Protein AF-A0A8J7L169-F1 (afdb_monomer)

Structure (mmCIF, N/CA/C/O backbone):
data_AF-A0A8J7L169-F1
#
_entry.id   AF-A0A8J7L169-F1
#
loop_
_atom_site.group_PDB
_atom_site.id
_atom_site.type_symbol
_atom_site.label_atom_id
_atom_site.label_alt_id
_atom_site.label_comp_id
_atom_site.label_asym_id
_atom_site.label_entity_id
_atom_site.label_seq_id
_atom_site.pdbx_PDB_ins_code
_atom_site.Cartn_x
_atom_site.Cartn_y
_atom_site.Cartn_z
_atom_site.occupancy
_atom_site.B_iso_or_equiv
_atom_site.auth_seq_id
_atom_site.auth_comp_id
_atom_site.auth_asym_id
_atom_site.auth_atom_id
_atom_site.pdbx_PDB_model_num
ATOM 1 N N . MET A 1 1 ? 17.117 12.540 -12.220 1.00 53.12 1 MET A N 1
ATOM 2 C CA . MET A 1 1 ? 15.688 12.275 -12.472 1.00 53.12 1 MET A CA 1
ATOM 3 C C . MET A 1 1 ? 15.545 10.770 -12.530 1.00 53.12 1 MET A C 1
ATOM 5 O O . MET A 1 1 ? 16.239 10.163 -13.338 1.00 53.12 1 MET A O 1
ATOM 9 N N . LEU A 1 2 ? 14.802 10.165 -11.604 1.00 63.06 2 LEU A N 1
ATOM 10 C CA . LEU A 1 2 ? 14.608 8.716 -11.618 1.00 63.06 2 LEU A CA 1
ATOM 11 C C . LEU A 1 2 ? 13.587 8.368 -12.709 1.00 63.06 2 LEU A C 1
ATOM 13 O O . LEU A 1 2 ? 12.707 9.175 -13.001 1.00 63.06 2 LEU A O 1
ATOM 17 N N . ALA A 1 3 ? 13.667 7.168 -13.293 1.00 67.69 3 ALA A N 1
ATOM 18 C CA . ALA A 1 3 ? 12.691 6.707 -14.291 1.00 67.69 3 ALA A CA 1
ATOM 19 C C . ALA A 1 3 ? 11.236 6.788 -13.777 1.00 67.69 3 ALA A C 1
ATOM 21 O O . ALA A 1 3 ? 10.311 7.008 -14.558 1.00 67.69 3 ALA A O 1
ATOM 22 N N . VAL A 1 4 ? 11.060 6.687 -12.454 1.00 80.56 4 VAL A N 1
ATOM 23 C CA . VAL A 1 4 ? 9.784 6.773 -11.726 1.00 80.56 4 VAL A CA 1
ATOM 24 C C . VAL A 1 4 ? 9.223 8.187 -11.555 1.00 80.56 4 VAL A C 1
ATOM 26 O O . VAL A 1 4 ? 8.096 8.337 -11.094 1.00 80.56 4 VAL A O 1
ATOM 29 N N . ASP A 1 5 ? 9.983 9.229 -11.898 1.00 85.12 5 ASP A N 1
ATOM 30 C CA . ASP A 1 5 ? 9.512 10.620 -11.835 1.00 85.12 5 ASP A CA 1
ATOM 31 C C . ASP A 1 5 ? 8.805 11.058 -13.130 1.00 85.12 5 ASP A C 1
ATOM 33 O O . ASP A 1 5 ? 8.282 12.169 -13.201 1.00 85.12 5 ASP A O 1
ATOM 37 N N . GLY A 1 6 ? 8.805 10.197 -14.154 1.00 89.88 6 GLY A N 1
ATOM 38 C CA . GLY A 1 6 ? 8.157 10.422 -15.444 1.00 89.88 6 GLY A CA 1
ATOM 39 C C . GLY A 1 6 ? 6.894 9.581 -15.638 1.00 89.88 6 GLY A C 1
ATOM 40 O O . GLY A 1 6 ? 6.153 9.292 -14.700 1.00 89.88 6 GLY A O 1
ATOM 41 N N . GLU A 1 7 ? 6.665 9.163 -16.882 1.00 94.12 7 GLU A N 1
ATOM 42 C CA . GLU A 1 7 ? 5.450 8.455 -17.302 1.00 94.12 7 GLU A CA 1
ATOM 43 C C . GLU A 1 7 ? 5.186 7.169 -16.504 1.00 94.12 7 GLU A C 1
ATOM 45 O O . GLU A 1 7 ? 4.046 6.915 -16.116 1.00 94.12 7 GLU A O 1
ATOM 50 N N . SER A 1 8 ? 6.231 6.396 -16.186 1.00 93.69 8 SER A N 1
ATOM 51 C CA . SER A 1 8 ? 6.092 5.173 -15.383 1.00 93.69 8 SER A CA 1
ATOM 52 C C . SER A 1 8 ? 5.460 5.456 -14.010 1.00 93.69 8 SER A C 1
ATOM 54 O O . SER A 1 8 ? 4.540 4.753 -13.593 1.00 93.69 8 SER A O 1
ATOM 56 N N . GLY A 1 9 ? 5.863 6.547 -13.348 1.00 94.81 9 GLY A N 1
AT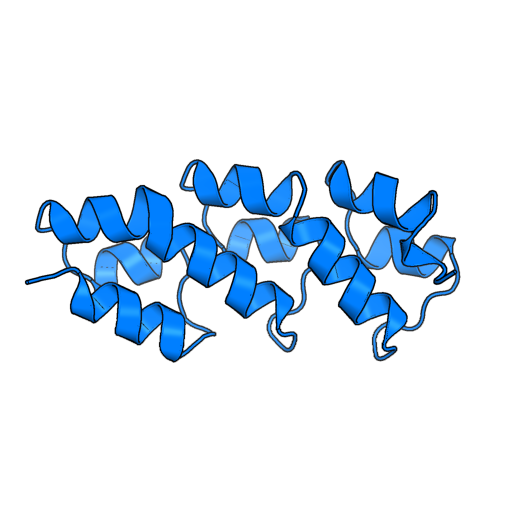OM 57 C CA . GLY A 1 9 ? 5.280 6.996 -12.085 1.00 94.81 9 GLY A CA 1
ATOM 58 C C . GLY A 1 9 ? 3.829 7.443 -12.231 1.00 94.81 9 GLY A C 1
ATOM 59 O O . GLY A 1 9 ? 2.987 7.080 -11.413 1.00 94.81 9 GLY A O 1
ATOM 60 N N . SER A 1 10 ? 3.509 8.197 -13.287 1.00 95.81 10 SER A N 1
ATOM 61 C CA . SER A 1 10 ? 2.132 8.635 -13.555 1.00 95.81 10 SER A CA 1
ATOM 62 C C . SER A 1 10 ? 1.181 7.459 -13.783 1.00 95.81 10 SER A C 1
ATOM 64 O O . SER A 1 10 ? 0.063 7.478 -13.269 1.00 95.81 10 SER A O 1
ATOM 66 N N . ARG A 1 11 ? 1.626 6.425 -14.505 1.00 97.69 11 ARG A N 1
ATOM 67 C CA . ARG A 1 11 ? 0.823 5.230 -14.803 1.00 97.69 11 ARG A CA 1
ATOM 68 C C . ARG A 1 11 ? 0.473 4.440 -13.549 1.00 97.69 11 ARG A C 1
ATOM 70 O O . ARG A 1 11 ? -0.696 4.128 -13.330 1.00 97.69 11 ARG A O 1
ATOM 77 N N . VAL A 1 12 ? 1.449 4.187 -12.678 1.00 97.12 12 VAL A N 1
ATOM 78 C CA . VAL A 1 12 ? 1.168 3.474 -11.423 1.00 97.12 12 VAL A CA 1
ATOM 79 C C . VAL A 1 12 ? 0.378 4.324 -10.426 1.00 97.12 12 VAL A C 1
ATOM 81 O O . VAL A 1 12 ? -0.486 3.803 -9.727 1.00 97.12 12 VAL A O 1
ATOM 84 N N . CYS A 1 13 ? 0.576 5.649 -10.408 1.00 96.56 13 CYS A N 1
ATOM 85 C CA . CYS A 1 13 ? -0.281 6.553 -9.634 1.00 96.56 13 CYS A CA 1
ATOM 86 C C . CYS A 1 13 ? -1.749 6.480 -10.088 1.00 96.56 13 CYS A C 1
ATOM 88 O O . CYS A 1 13 ? -2.650 6.551 -9.253 1.00 96.56 13 CYS A O 1
ATOM 90 N N . ALA A 1 14 ? -1.993 6.315 -11.392 1.00 97.12 14 ALA A N 1
ATOM 91 C CA . ALA A 1 14 ? -3.330 6.137 -11.958 1.00 97.12 14 ALA A CA 1
ATOM 92 C C . ALA A 1 14 ? -3.926 4.737 -11.702 1.00 97.12 14 ALA A C 1
ATOM 94 O O . ALA A 1 14 ? -5.078 4.489 -12.055 1.00 97.12 14 ALA A O 1
ATOM 95 N N . GLY A 1 15 ? -3.171 3.840 -11.060 1.00 96.25 15 GLY A N 1
ATOM 96 C CA . GLY A 1 15 ? -3.632 2.523 -10.635 1.00 96.25 15 GLY A CA 1
ATOM 97 C C . GLY A 1 15 ? -3.228 1.366 -11.540 1.00 96.25 15 GLY A C 1
ATOM 98 O O . GLY A 1 15 ? -3.802 0.284 -11.431 1.00 96.25 15 GLY A O 1
ATOM 99 N N . GLU A 1 16 ? -2.273 1.570 -12.446 1.00 97.75 16 GLU A N 1
ATOM 100 C CA . GLU A 1 16 ? -1.692 0.456 -13.186 1.00 97.75 16 GLU A CA 1
ATOM 101 C C . GLU A 1 16 ? -0.761 -0.383 -12.295 1.00 97.75 16 GLU A C 1
ATOM 103 O O . GLU A 1 16 ? -0.054 0.139 -11.433 1.00 97.75 16 GLU A O 1
ATOM 108 N N . CYS A 1 17 ? -0.742 -1.699 -12.519 1.00 97.56 17 CYS A N 1
ATOM 109 C CA . CYS A 1 17 ? 0.079 -2.631 -11.752 1.00 97.56 17 CYS A CA 1
ATOM 110 C C . CYS A 1 17 ? 1.582 -2.328 -11.894 1.00 97.56 17 CYS A C 1
ATOM 112 O O . CYS A 1 17 ? 2.108 -2.266 -13.009 1.00 97.56 17 CYS A O 1
ATOM 114 N N . CYS A 1 18 ? 2.291 -2.229 -10.760 1.00 96.31 18 CYS A N 1
ATOM 115 C CA . CYS A 1 18 ? 3.727 -1.937 -10.708 1.00 96.31 18 CYS A CA 1
ATOM 116 C C . CYS A 1 18 ? 4.551 -2.883 -11.575 1.00 96.31 18 CYS A C 1
ATOM 118 O O . CYS A 1 18 ? 5.450 -2.429 -12.272 1.00 96.31 18 CYS A O 1
ATOM 120 N N . TYR A 1 19 ? 4.262 -4.187 -11.534 1.00 96.88 19 TYR A N 1
ATOM 121 C CA . TYR A 1 19 ? 5.016 -5.185 -12.296 1.00 96.88 19 TYR A CA 1
ATOM 122 C C . TYR A 1 19 ? 4.851 -5.004 -13.806 1.00 96.88 19 TYR A C 1
ATOM 124 O O . TYR A 1 19 ? 5.824 -5.136 -14.538 1.00 96.88 19 TYR A O 1
ATOM 132 N N . VAL A 1 20 ? 3.644 -4.649 -14.260 1.00 97.44 20 VAL A N 1
ATOM 133 C CA . VAL A 1 20 ? 3.372 -4.385 -15.682 1.00 97.44 20 VAL A CA 1
ATOM 134 C C . VAL A 1 20 ? 4.129 -3.146 -16.142 1.00 97.44 20 VAL A C 1
ATOM 136 O O . VAL A 1 20 ? 4.810 -3.179 -17.162 1.00 97.44 20 VAL A O 1
ATOM 139 N N . VAL A 1 21 ? 4.060 -2.060 -15.370 1.00 96.81 21 VAL A N 1
ATOM 140 C CA . VAL A 1 21 ? 4.809 -0.843 -15.695 1.00 96.81 21 VAL A CA 1
ATOM 141 C C . VAL A 1 21 ? 6.315 -1.107 -15.646 1.00 96.81 21 VAL A C 1
ATOM 143 O O . VAL A 1 21 ? 7.036 -0.700 -16.548 1.00 96.81 21 VAL A O 1
ATOM 146 N N . ALA A 1 22 ? 6.811 -1.820 -14.641 1.00 95.94 22 ALA A N 1
ATOM 147 C CA . ALA A 1 22 ? 8.228 -2.129 -14.529 1.00 95.94 22 ALA A CA 1
ATOM 148 C C . ALA A 1 22 ? 8.750 -2.923 -15.734 1.00 95.94 22 ALA A C 1
ATOM 150 O O . ALA A 1 22 ? 9.785 -2.556 -16.279 1.00 95.94 22 ALA A O 1
ATOM 151 N N . ASP A 1 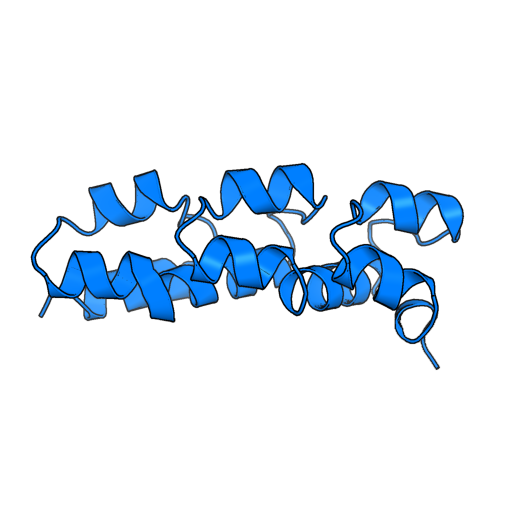23 ? 8.003 -3.925 -16.202 1.00 97.00 23 ASP A N 1
ATOM 152 C CA . ASP A 1 23 ? 8.344 -4.702 -17.398 1.00 97.00 23 ASP A CA 1
ATOM 153 C C . ASP A 1 23 ? 8.431 -3.815 -18.654 1.00 97.00 23 ASP A C 1
ATOM 155 O O . ASP A 1 23 ? 9.439 -3.822 -19.358 1.00 97.00 23 ASP A O 1
ATOM 159 N N . ILE A 1 24 ? 7.433 -2.947 -18.872 1.00 96.75 24 ILE A N 1
ATOM 160 C CA . ILE A 1 24 ? 7.387 -2.029 -20.026 1.00 96.75 24 ILE A CA 1
ATOM 161 C C . ILE A 1 24 ? 8.600 -1.090 -20.069 1.00 96.75 24 ILE A C 1
ATOM 163 O O . ILE A 1 24 ? 9.121 -0.801 -21.147 1.00 96.75 24 ILE A O 1
ATOM 167 N N . TYR A 1 25 ? 9.039 -0.589 -18.912 1.00 95.38 25 TYR A N 1
ATOM 168 C CA . TYR A 1 25 ? 10.143 0.372 -18.815 1.00 95.38 25 TYR A CA 1
ATOM 169 C C . TYR A 1 25 ? 11.491 -0.279 -18.458 1.00 95.38 25 TYR A C 1
ATOM 171 O O . TYR A 1 25 ? 12.465 0.442 -18.238 1.00 95.38 25 TYR A O 1
ATOM 179 N N . GLY A 1 26 ? 11.571 -1.614 -18.403 1.00 95.38 26 GLY A N 1
ATOM 180 C CA . GLY A 1 26 ? 12.802 -2.344 -18.083 1.00 95.38 26 GLY A CA 1
ATOM 181 C C . GLY A 1 26 ? 13.337 -2.078 -16.671 1.00 95.38 26 GLY A C 1
ATOM 182 O O . GLY A 1 26 ? 14.547 -1.984 -16.476 1.00 95.38 26 GLY A O 1
ATOM 183 N N . ILE A 1 27 ? 12.451 -1.903 -15.689 1.00 94.88 27 ILE A N 1
ATOM 184 C CA . ILE A 1 27 ? 12.798 -1.688 -14.280 1.00 94.88 27 ILE A CA 1
ATOM 185 C C . ILE A 1 27 ? 12.865 -3.045 -13.568 1.00 94.88 27 ILE A C 1
ATOM 187 O O . ILE A 1 27 ? 11.865 -3.749 -13.457 1.00 94.88 27 ILE A O 1
ATOM 191 N N . GLU A 1 28 ? 14.032 -3.396 -13.030 1.00 95.00 28 GLU A N 1
ATOM 192 C CA . GLU A 1 28 ? 14.225 -4.648 -12.286 1.00 95.00 28 GLU A CA 1
ATOM 193 C C . GLU A 1 28 ? 13.447 -4.646 -10.960 1.00 95.00 28 GLU A C 1
ATOM 195 O O . GLU A 1 28 ? 13.452 -3.655 -10.225 1.00 95.00 28 GLU A O 1
ATOM 200 N N . SER A 1 29 ? 12.789 -5.759 -10.627 1.00 91.00 29 SER A N 1
ATOM 201 C CA . SER A 1 29 ? 11.857 -5.871 -9.491 1.00 91.00 29 SER A CA 1
ATOM 202 C C . SER A 1 29 ? 12.496 -5.757 -8.100 1.00 91.00 29 SER A C 1
ATOM 204 O O . SER A 1 29 ? 11.804 -5.504 -7.116 1.00 91.00 29 SER A O 1
ATOM 206 N N . ASP A 1 30 ? 13.802 -5.966 -7.995 1.00 90.50 30 ASP A N 1
ATOM 207 C CA . ASP A 1 30 ? 14.605 -5.823 -6.776 1.00 90.50 30 ASP A CA 1
ATOM 208 C C . ASP A 1 30 ? 15.365 -4.485 -6.721 1.00 90.50 30 ASP A C 1
ATOM 210 O O . ASP A 1 30 ? 16.059 -4.192 -5.745 1.00 90.50 30 ASP A O 1
ATOM 214 N N . SER A 1 31 ? 15.197 -3.633 -7.736 1.00 92.94 31 SER A N 1
ATOM 215 C CA . SER A 1 31 ? 15.877 -2.346 -7.810 1.00 92.94 31 SER A CA 1
ATOM 216 C C . SER A 1 31 ? 15.271 -1.289 -6.883 1.00 92.94 31 SER A C 1
ATOM 218 O O . SER A 1 31 ? 14.083 -1.284 -6.541 1.00 92.94 31 SER A O 1
ATOM 220 N N . PHE A 1 32 ? 16.089 -0.285 -6.555 1.00 92.62 32 PHE A N 1
ATOM 221 C CA . PHE A 1 32 ? 15.620 0.930 -5.886 1.00 92.62 32 PHE A CA 1
ATOM 222 C C . PHE A 1 32 ? 14.506 1.635 -6.680 1.00 92.62 32 PHE A C 1
ATOM 224 O O . PHE A 1 32 ? 13.553 2.142 -6.091 1.00 92.62 32 PHE A O 1
ATOM 231 N N . ALA A 1 33 ? 14.586 1.622 -8.014 1.00 94.12 33 ALA A N 1
ATOM 232 C CA . ALA A 1 33 ? 13.567 2.214 -8.873 1.00 94.12 33 ALA A CA 1
ATOM 233 C C . ALA A 1 33 ? 12.211 1.508 -8.717 1.00 94.12 33 ALA A C 1
ATOM 235 O O . ALA A 1 33 ? 11.193 2.182 -8.602 1.00 94.12 33 ALA A O 1
ATOM 236 N N . PHE A 1 34 ? 12.176 0.177 -8.615 1.00 95.06 34 PHE A N 1
ATOM 237 C CA . PHE A 1 34 ? 10.923 -0.544 -8.370 1.00 95.06 34 PHE A CA 1
ATOM 238 C C . PHE A 1 34 ? 10.327 -0.247 -6.986 1.00 95.06 34 PHE A C 1
ATOM 240 O O . PHE A 1 34 ? 9.107 -0.174 -6.827 1.00 95.06 34 PHE A O 1
ATOM 247 N N . ASN A 1 35 ? 11.167 -0.024 -5.972 1.00 94.12 35 ASN A N 1
ATOM 248 C CA . ASN A 1 35 ? 10.700 0.407 -4.652 1.00 94.12 35 ASN A CA 1
ATOM 249 C C . ASN A 1 35 ? 10.051 1.802 -4.710 1.00 94.12 35 ASN A C 1
ATOM 251 O O . ASN A 1 35 ? 8.952 2.001 -4.193 1.00 94.12 35 ASN A O 1
ATOM 255 N N . GLU A 1 36 ? 10.678 2.760 -5.395 1.00 94.81 36 GLU A N 1
ATOM 256 C CA . GLU A 1 36 ? 10.080 4.086 -5.585 1.00 94.81 36 GLU A CA 1
ATOM 257 C C . GLU A 1 36 ? 8.789 4.033 -6.415 1.00 94.81 36 GLU A C 1
ATOM 259 O O . GLU A 1 36 ? 7.827 4.735 -6.101 1.00 94.81 36 GLU A O 1
ATOM 264 N N . LEU A 1 37 ? 8.710 3.148 -7.413 1.00 95.44 37 LEU A N 1
ATOM 265 C CA . LEU A 1 37 ? 7.495 2.933 -8.201 1.00 95.44 37 LEU A CA 1
ATOM 266 C C . LEU A 1 37 ? 6.329 2.451 -7.318 1.00 95.44 37 LEU A C 1
ATOM 268 O O . LEU A 1 37 ? 5.218 2.980 -7.387 1.00 95.44 37 LEU A O 1
ATOM 272 N N . GLN A 1 38 ? 6.583 1.513 -6.405 1.00 97.06 38 GLN A N 1
ATOM 273 C CA . GLN A 1 38 ? 5.568 1.057 -5.452 1.00 97.06 38 GLN A CA 1
ATOM 274 C C . GLN A 1 38 ? 5.146 2.160 -4.477 1.00 97.06 38 GLN A C 1
ATOM 276 O O . GLN A 1 38 ? 3.962 2.287 -4.170 1.00 97.06 38 GLN A O 1
ATOM 281 N N . LYS A 1 39 ? 6.072 3.016 -4.024 1.00 95.81 39 LYS A N 1
ATOM 282 C CA . LYS A 1 39 ? 5.713 4.187 -3.205 1.00 95.81 39 LYS A CA 1
ATOM 283 C C . LYS A 1 39 ? 4.793 5.144 -3.961 1.00 95.81 39 LYS A C 1
ATOM 285 O O . LYS A 1 39 ? 3.796 5.586 -3.395 1.00 95.81 39 LYS A O 1
ATOM 290 N N . ARG A 1 40 ? 5.084 5.431 -5.237 1.00 95.88 40 ARG A N 1
ATOM 291 C CA . ARG A 1 40 ? 4.217 6.254 -6.105 1.00 95.88 40 ARG A CA 1
ATOM 292 C C . ARG A 1 40 ? 2.816 5.658 -6.218 1.00 95.88 40 ARG A C 1
ATOM 294 O O . ARG A 1 40 ? 1.833 6.369 -6.056 1.00 95.88 40 ARG A O 1
ATOM 301 N N . THR A 1 41 ? 2.734 4.346 -6.385 1.00 97.06 41 THR A N 1
ATOM 302 C CA . THR A 1 41 ? 1.468 3.600 -6.431 1.00 97.06 41 THR A CA 1
ATOM 303 C C . THR A 1 41 ? 0.631 3.815 -5.171 1.00 97.06 41 THR A C 1
ATOM 305 O O . THR A 1 41 ? -0.545 4.163 -5.260 1.00 97.06 41 THR A O 1
ATOM 308 N N . VAL A 1 42 ? 1.250 3.699 -3.989 1.00 97.69 42 VAL A N 1
ATOM 309 C CA . VAL A 1 42 ? 0.594 3.973 -2.695 1.00 97.69 42 VAL A CA 1
ATOM 310 C C . VAL A 1 42 ? 0.158 5.436 -2.573 1.00 97.69 42 VAL A C 1
ATOM 312 O O . VAL A 1 42 ? -0.879 5.710 -1.980 1.00 97.69 42 VAL A O 1
ATOM 315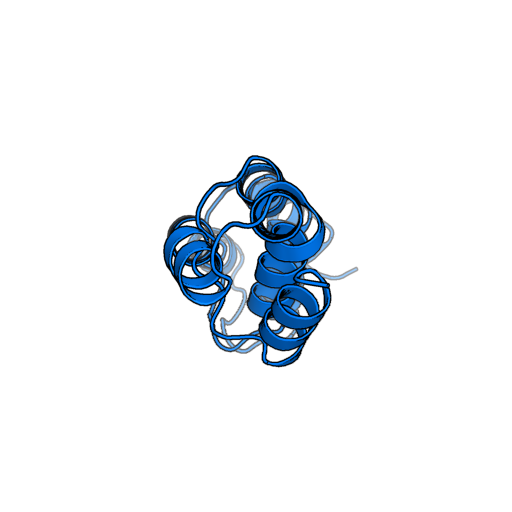 N N . MET A 1 43 ? 0.913 6.386 -3.131 1.00 96.44 43 MET A N 1
ATOM 316 C CA . MET A 1 43 ? 0.525 7.804 -3.148 1.00 96.44 43 MET A CA 1
ATOM 317 C C . MET A 1 43 ? -0.638 8.108 -4.106 1.00 96.44 43 MET A C 1
ATOM 319 O O . MET A 1 43 ? -1.241 9.172 -3.986 1.00 96.44 43 MET A O 1
ATOM 323 N N . GLY A 1 44 ? -0.938 7.206 -5.042 1.00 97.12 44 GLY A N 1
ATOM 324 C CA . GLY A 1 44 ? -2.026 7.334 -6.007 1.00 97.12 44 GLY A CA 1
ATOM 325 C C . GLY A 1 44 ? -3.269 6.525 -5.633 1.00 97.12 44 GLY A C 1
ATOM 326 O O . GLY A 1 44 ? -3.652 6.424 -4.462 1.00 97.12 44 GLY A O 1
ATOM 327 N N . LEU A 1 45 ? -3.895 5.926 -6.650 1.00 98.06 45 LEU A N 1
ATOM 328 C CA . LEU A 1 45 ? -5.193 5.256 -6.532 1.00 98.06 45 LEU A CA 1
ATOM 329 C C . LEU A 1 45 ? -5.200 4.120 -5.498 1.00 98.06 45 LEU A C 1
ATOM 331 O O . LEU A 1 45 ? -6.206 3.915 -4.821 1.00 98.06 45 LEU A O 1
ATOM 335 N N . ALA A 1 46 ? -4.092 3.393 -5.327 1.00 98.06 46 ALA A N 1
ATOM 336 C CA . ALA A 1 46 ? -4.013 2.331 -4.325 1.00 98.06 46 ALA A CA 1
ATOM 337 C C . ALA A 1 46 ? -4.225 2.877 -2.899 1.00 98.06 46 ALA A C 1
ATOM 339 O O . ALA A 1 46 ? -5.027 2.340 -2.134 1.00 98.06 46 ALA A O 1
ATOM 340 N N . GLY A 1 47 ? -3.563 3.983 -2.545 1.00 98.19 47 GLY A N 1
ATOM 341 C CA . GLY A 1 47 ? -3.751 4.619 -1.240 1.00 98.19 47 GLY A CA 1
ATOM 342 C C . GLY A 1 47 ? -5.141 5.223 -1.065 1.00 98.19 47 GLY A C 1
ATOM 343 O O . GLY A 1 47 ? -5.694 5.168 0.031 1.00 98.19 47 GLY A O 1
ATOM 344 N N . GLU A 1 48 ? -5.735 5.770 -2.129 1.00 98.38 48 GLU A N 1
ATOM 345 C CA . GLU A 1 48 ? -7.120 6.260 -2.099 1.00 98.38 48 GLU A CA 1
ATOM 346 C C . GLU A 1 48 ? -8.126 5.143 -1.820 1.00 98.38 48 GLU A C 1
ATOM 348 O O . GLU A 1 48 ? -8.992 5.299 -0.961 1.00 98.38 48 GLU A O 1
ATOM 353 N N . ARG A 1 49 ? -7.975 3.993 -2.479 1.00 98.44 49 ARG A N 1
ATOM 354 C CA . ARG A 1 49 ? -8.830 2.819 -2.260 1.00 98.44 49 ARG A CA 1
ATOM 355 C C . ARG A 1 49 ? -8.768 2.327 -0.817 1.00 98.44 49 ARG A C 1
ATOM 357 O O . ARG A 1 49 ? -9.805 2.115 -0.193 1.00 98.44 49 ARG A O 1
ATOM 364 N N . VAL A 1 50 ? -7.567 2.233 -0.244 1.00 98.31 50 VAL A N 1
ATOM 365 C CA . VAL A 1 50 ? -7.409 1.854 1.170 1.00 98.31 50 VAL A CA 1
ATOM 366 C C . VAL A 1 50 ? -7.974 2.908 2.119 1.00 98.31 50 VAL A C 1
ATOM 368 O O . VAL A 1 50 ? -8.636 2.558 3.094 1.00 98.31 50 VAL A O 1
ATOM 371 N N . ARG A 1 51 ? -7.791 4.199 1.821 1.00 98.12 51 ARG A N 1
ATOM 372 C CA . ARG A 1 51 ? -8.407 5.294 2.589 1.00 98.12 51 ARG A CA 1
ATOM 373 C C . ARG A 1 51 ? -9.936 5.210 2.592 1.00 98.12 51 ARG A C 1
ATOM 375 O O . ARG A 1 51 ? -10.555 5.603 3.574 1.00 98.12 51 ARG A O 1
ATOM 382 N N . ASN A 1 52 ? -10.525 4.664 1.530 1.00 97.75 52 ASN A N 1
ATOM 383 C CA . ASN A 1 52 ? -11.961 4.404 1.414 1.00 97.75 52 ASN A CA 1
ATOM 384 C C . ASN A 1 52 ? -12.397 3.068 2.046 1.00 97.75 52 ASN A C 1
ATOM 386 O O . ASN A 1 52 ? -13.562 2.693 1.946 1.00 97.75 52 ASN A O 1
ATOM 390 N N . GLY A 1 53 ? -11.486 2.365 2.723 1.00 96.81 53 GLY A N 1
ATOM 391 C CA . GLY A 1 53 ? -11.781 1.170 3.509 1.00 96.81 53 GLY A CA 1
ATOM 392 C C . GLY A 1 53 ? -11.555 -0.154 2.789 1.00 96.81 53 GLY A C 1
ATOM 393 O O . GLY A 1 53 ? -11.843 -1.197 3.372 1.00 96.81 53 GLY A O 1
ATOM 394 N N . GLU A 1 54 ? -11.025 -0.157 1.565 1.00 98.25 54 GLU A N 1
ATOM 395 C CA . GLU A 1 54 ? -10.672 -1.414 0.904 1.00 98.25 54 GLU A CA 1
ATOM 396 C C . GLU A 1 54 ? -9.511 -2.135 1.610 1.00 98.25 54 GLU A C 1
ATOM 398 O O . GLU A 1 54 ? -8.648 -1.519 2.238 1.00 98.25 54 GLU A O 1
ATOM 403 N N . SER A 1 55 ? -9.479 -3.465 1.492 1.00 97.62 55 SER A N 1
ATOM 404 C CA . SER A 1 55 ? -8.444 -4.297 2.113 1.00 97.62 55 SER A CA 1
ATOM 405 C C . SER A 1 55 ? -7.062 -4.019 1.518 1.00 97.62 55 SER A C 1
ATOM 407 O O . SER A 1 55 ? -6.862 -4.131 0.305 1.00 97.62 55 SER A O 1
ATOM 409 N N . CYS A 1 56 ? -6.076 -3.769 2.382 1.00 97.69 56 CYS A N 1
ATOM 410 C CA . CYS A 1 56 ? -4.681 -3.548 2.020 1.00 97.69 56 CYS A CA 1
ATOM 411 C C . CYS A 1 56 ? -4.121 -4.679 1.154 1.00 97.69 56 CYS A C 1
ATOM 413 O O . CYS A 1 56 ? -3.461 -4.428 0.150 1.00 97.69 56 CYS A O 1
ATOM 415 N N . ARG A 1 57 ? -4.429 -5.937 1.495 1.00 96.31 57 ARG A N 1
ATOM 416 C CA . ARG A 1 57 ? -3.953 -7.112 0.746 1.00 96.31 57 ARG A CA 1
ATOM 417 C C . ARG A 1 57 ? -4.565 -7.205 -0.647 1.00 96.31 57 ARG A C 1
ATOM 419 O O . ARG A 1 57 ? -3.874 -7.596 -1.586 1.00 96.31 57 ARG A O 1
ATOM 426 N N . LEU A 1 58 ? -5.852 -6.877 -0.774 1.00 97.19 58 LEU A N 1
ATOM 427 C CA . LEU A 1 58 ? -6.542 -6.879 -2.063 1.00 97.19 58 LEU A CA 1
ATOM 428 C C . LEU A 1 58 ? -5.937 -5.817 -2.981 1.00 97.19 58 LEU A C 1
ATOM 430 O O . LEU A 1 58 ? -5.503 -6.139 -4.086 1.00 97.19 58 LEU A O 1
ATOM 434 N N . VAL A 1 59 ? -5.843 -4.586 -2.478 1.00 98.00 59 VAL A N 1
ATOM 435 C CA . VAL A 1 59 ? -5.275 -3.454 -3.209 1.00 98.00 59 VAL A CA 1
ATOM 436 C C . VAL A 1 59 ? -3.812 -3.719 -3.573 1.00 98.00 59 VAL A C 1
ATOM 438 O O . VAL A 1 59 ? -3.439 -3.565 -4.731 1.00 98.00 59 VAL A O 1
ATOM 441 N N . ALA A 1 60 ? -2.983 -4.190 -2.638 1.00 97.38 60 ALA A N 1
ATOM 442 C CA . ALA A 1 60 ? -1.579 -4.488 -2.916 1.00 97.38 60 ALA A CA 1
ATOM 443 C C . ALA A 1 60 ? -1.416 -5.516 -4.044 1.00 97.38 60 ALA A C 1
ATOM 445 O O . ALA A 1 60 ? -0.614 -5.316 -4.954 1.00 97.38 60 ALA A O 1
ATOM 446 N N . ARG A 1 61 ? -2.227 -6.580 -4.040 1.00 97.06 61 ARG A N 1
ATOM 447 C CA . ARG A 1 61 ? -2.209 -7.597 -5.096 1.00 97.06 61 ARG A CA 1
ATOM 448 C C . ARG A 1 61 ? -2.598 -7.028 -6.460 1.00 97.06 61 ARG A C 1
ATOM 450 O O . ARG A 1 61 ? -1.951 -7.353 -7.448 1.00 97.06 61 ARG A O 1
ATOM 457 N N . GLU A 1 62 ? -3.649 -6.216 -6.525 1.00 97.81 62 GLU A N 1
ATOM 458 C CA . GLU A 1 62 ? -4.139 -5.652 -7.790 1.00 97.81 62 GLU A CA 1
ATOM 459 C C . GLU A 1 62 ? -3.180 -4.621 -8.390 1.00 97.81 62 GLU A C 1
ATOM 461 O O . GLU A 1 62 ? -3.009 -4.567 -9.605 1.00 97.81 62 GLU A O 1
ATOM 466 N N . HIS A 1 63 ? -2.514 -3.844 -7.536 1.00 97.94 63 HIS A N 1
ATOM 467 C CA . HIS A 1 63 ? -1.581 -2.795 -7.949 1.00 97.94 63 HIS A CA 1
ATOM 468 C C . HIS A 1 63 ? -0.118 -3.261 -8.008 1.00 97.94 63 HIS A C 1
ATOM 470 O O . HIS A 1 63 ? 0.774 -2.471 -8.312 1.00 97.94 63 HIS A O 1
ATOM 476 N N . GLY A 1 64 ? 0.157 -4.541 -7.740 1.00 96.81 64 GLY A N 1
ATOM 477 C CA . GLY A 1 64 ? 1.509 -5.103 -7.805 1.00 96.81 64 GLY A CA 1
ATOM 478 C C . GLY A 1 64 ? 2.459 -4.594 -6.717 1.00 96.81 64 GLY A C 1
ATOM 479 O O . GLY A 1 64 ? 3.661 -4.502 -6.948 1.00 96.81 64 GLY A O 1
ATOM 480 N N . ILE A 1 65 ? 1.936 -4.247 -5.543 1.00 96.94 65 ILE A N 1
ATOM 481 C CA . ILE A 1 65 ? 2.737 -3.858 -4.380 1.00 96.94 65 ILE A CA 1
ATOM 482 C C . ILE A 1 65 ? 3.182 -5.130 -3.658 1.00 96.94 65 ILE A C 1
ATOM 484 O O . ILE A 1 65 ? 2.362 -5.940 -3.221 1.00 96.94 65 ILE A O 1
ATOM 488 N N . SER A 1 66 ? 4.492 -5.305 -3.518 1.00 93.94 66 SER A N 1
ATOM 489 C CA . SER A 1 66 ? 5.056 -6.456 -2.821 1.00 93.94 66 SER A CA 1
ATOM 490 C C . SER A 1 66 ? 4.860 -6.334 -1.309 1.00 93.94 66 SER A C 1
ATOM 492 O O . SER A 1 66 ? 5.125 -5.268 -0.742 1.00 93.94 66 SER A O 1
ATOM 494 N N . PRO A 1 67 ? 4.533 -7.437 -0.615 1.00 86.88 67 PRO A N 1
ATOM 495 C CA . PRO A 1 67 ? 4.465 -7.460 0.844 1.00 86.88 67 PRO A CA 1
ATOM 496 C C . PRO A 1 67 ? 5.833 -7.277 1.520 1.00 86.88 67 PRO A C 1
ATOM 498 O O . PRO A 1 67 ? 5.885 -7.001 2.713 1.00 86.88 67 PRO A O 1
ATOM 501 N N . LEU A 1 68 ? 6.939 -7.437 0.782 1.00 82.88 68 LEU A N 1
ATOM 502 C CA . LEU A 1 68 ? 8.301 -7.326 1.318 1.00 82.88 68 LEU A CA 1
ATOM 503 C C . LEU A 1 68 ? 8.836 -5.886 1.343 1.00 82.88 68 LEU A C 1
ATOM 505 O O . LEU A 1 68 ? 9.897 -5.642 1.915 1.00 82.88 68 LEU A O 1
ATOM 509 N N . PHE A 1 69 ? 8.142 -4.934 0.713 1.00 82.75 69 PHE A N 1
ATOM 510 C CA . PHE A 1 69 ? 8.606 -3.551 0.612 1.00 82.75 69 PHE A CA 1
ATOM 511 C C . PHE A 1 69 ? 7.848 -2.609 1.551 1.00 82.75 69 PHE A C 1
ATOM 513 O O . PHE A 1 69 ? 6.675 -2.804 1.865 1.00 82.75 69 PHE A O 1
ATOM 520 N N . MET A 1 70 ? 8.512 -1.508 1.925 1.00 91.06 70 MET A N 1
ATOM 521 C CA . MET A 1 70 ? 7.963 -0.443 2.782 1.00 91.06 70 MET A CA 1
ATOM 522 C C . MET A 1 70 ? 6.650 0.160 2.258 1.00 91.06 70 MET A C 1
ATOM 524 O O . MET A 1 70 ? 5.888 0.736 3.031 1.00 91.06 70 MET A O 1
ATOM 528 N N . ALA A 1 71 ? 6.370 0.024 0.959 1.00 94.69 71 ALA A N 1
ATOM 529 C CA . ALA A 1 71 ? 5.101 0.420 0.362 1.00 94.69 71 ALA A CA 1
ATOM 530 C C . ALA A 1 71 ? 3.900 -0.313 0.990 1.00 94.69 71 ALA A C 1
ATOM 532 O O . ALA A 1 71 ? 2.881 0.326 1.243 1.00 94.69 71 ALA A O 1
ATOM 533 N N . MET A 1 72 ? 4.024 -1.603 1.330 1.00 95.94 72 MET A N 1
ATOM 534 C CA . MET A 1 72 ? 2.954 -2.329 2.026 1.00 95.94 72 MET A CA 1
ATOM 535 C C . MET A 1 72 ? 2.707 -1.745 3.420 1.00 95.94 72 MET A C 1
ATOM 537 O O . MET A 1 72 ? 1.564 -1.489 3.789 1.00 95.94 72 MET A O 1
ATOM 541 N N . CYS A 1 73 ? 3.774 -1.436 4.163 1.00 95.12 73 CYS A N 1
ATOM 542 C CA . CYS A 1 73 ? 3.661 -0.783 5.466 1.00 95.12 73 CYS A CA 1
ATOM 543 C C . CYS A 1 73 ? 2.989 0.591 5.367 1.00 95.12 73 CYS A C 1
ATOM 545 O O . CYS A 1 73 ? 2.173 0.949 6.212 1.00 95.12 73 CYS A O 1
ATOM 547 N N . ALA A 1 74 ? 3.307 1.374 4.335 1.00 96.06 74 ALA A N 1
ATOM 548 C CA . ALA A 1 74 ? 2.653 2.658 4.103 1.00 96.06 74 ALA A CA 1
ATOM 549 C C . ALA A 1 74 ? 1.152 2.485 3.819 1.00 96.06 74 ALA A C 1
ATOM 551 O O . ALA A 1 74 ? 0.339 3.250 4.333 1.00 96.06 74 ALA A O 1
ATOM 552 N N . LEU A 1 75 ? 0.786 1.457 3.052 1.00 96.56 75 LEU A N 1
ATOM 553 C CA . LEU A 1 75 ? -0.599 1.141 2.724 1.00 96.56 75 LEU A CA 1
ATOM 554 C C . LEU A 1 75 ? -1.396 0.711 3.972 1.00 96.56 75 LEU A C 1
ATOM 556 O O . LEU A 1 75 ? -2.487 1.224 4.206 1.00 96.56 75 LEU A O 1
ATOM 560 N N . GLU A 1 76 ? -0.834 -0.154 4.819 1.00 97.25 76 GLU A N 1
ATOM 561 C CA . GLU A 1 76 ? -1.451 -0.549 6.096 1.00 97.25 76 GLU A CA 1
ATOM 562 C C . GLU A 1 76 ? -1.599 0.642 7.054 1.00 97.25 76 GLU A C 1
ATOM 564 O O . GLU A 1 76 ? -2.664 0.844 7.635 1.00 97.25 76 GLU A O 1
ATOM 569 N N . ASN A 1 77 ? -0.587 1.509 7.143 1.00 96.62 77 ASN A N 1
ATOM 570 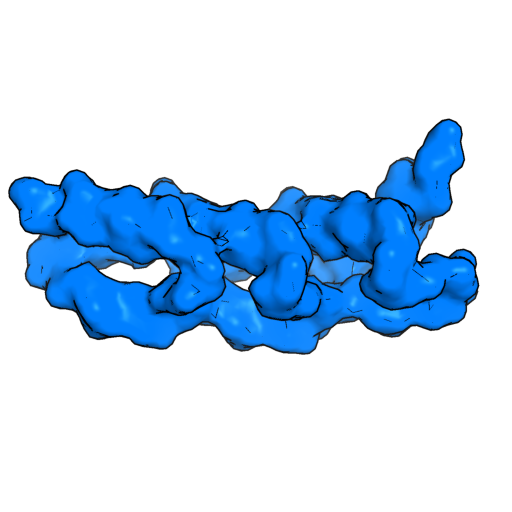C CA . ASN A 1 77 ? -0.669 2.737 7.935 1.00 96.62 77 ASN A CA 1
ATOM 571 C C . ASN A 1 77 ? -1.771 3.695 7.452 1.00 96.62 77 ASN A C 1
ATOM 573 O O . ASN A 1 77 ? -2.374 4.396 8.266 1.00 96.62 77 ASN A O 1
ATOM 577 N N . ILE A 1 78 ? -2.058 3.745 6.145 1.00 97.75 78 ILE A N 1
ATOM 578 C CA . ILE A 1 78 ? -3.200 4.512 5.625 1.00 97.75 78 ILE A CA 1
ATOM 579 C C . ILE A 1 78 ? -4.510 3.930 6.163 1.00 97.75 78 ILE A C 1
ATOM 581 O O . ILE A 1 78 ? -5.352 4.703 6.616 1.00 97.75 78 ILE A O 1
ATOM 585 N N . ALA A 1 79 ? -4.682 2.604 6.162 1.00 97.62 79 ALA A N 1
ATOM 586 C CA . ALA A 1 79 ? -5.891 1.969 6.692 1.00 97.62 79 ALA A CA 1
ATOM 587 C C . ALA A 1 79 ? -6.099 2.304 8.175 1.00 97.62 79 ALA A C 1
ATOM 589 O O . ALA A 1 79 ? -7.182 2.754 8.558 1.00 97.62 79 ALA A O 1
ATOM 590 N N . VAL A 1 80 ? -5.048 2.150 8.989 1.00 97.38 80 VAL A N 1
ATOM 591 C CA . VAL A 1 80 ? -5.072 2.443 10.433 1.00 97.38 80 VAL A CA 1
ATOM 592 C C . VAL A 1 80 ? -5.468 3.891 10.696 1.00 97.38 80 VAL A C 1
ATOM 594 O O . VAL A 1 80 ? -6.356 4.148 11.498 1.00 97.38 80 VAL A O 1
ATOM 597 N N . LYS A 1 81 ? -4.891 4.847 9.964 1.00 96.81 81 LYS A N 1
ATOM 598 C CA . LYS A 1 81 ? -5.187 6.281 10.132 1.00 96.81 81 LYS A CA 1
ATOM 599 C C . LYS A 1 81 ? -6.555 6.707 9.589 1.00 96.81 81 LYS A C 1
ATOM 601 O O . LYS A 1 81 ? -6.884 7.891 9.647 1.00 96.81 81 LYS A O 1
ATOM 606 N N . THR A 1 82 ? -7.320 5.789 9.001 1.00 96.50 82 THR A N 1
ATOM 607 C CA . THR A 1 82 ? -8.580 6.085 8.313 1.00 96.50 82 THR A CA 1
AT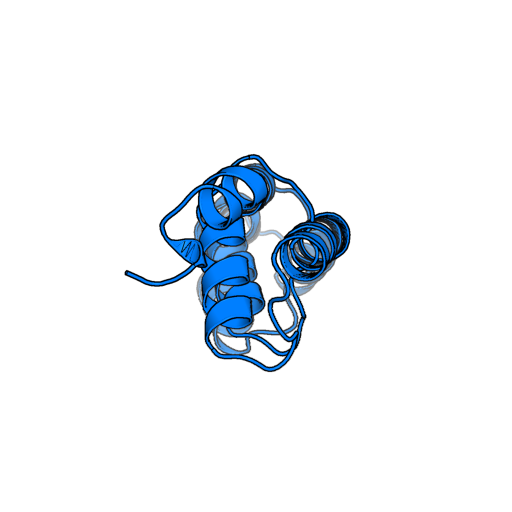OM 608 C C . THR A 1 82 ? -9.690 5.156 8.809 1.00 96.50 82 THR A C 1
ATOM 610 O O . THR A 1 82 ? -10.035 5.193 9.989 1.00 96.50 82 THR A O 1
ATOM 613 N N . VAL A 1 83 ? -10.278 4.335 7.934 1.00 96.81 83 VAL A N 1
ATOM 614 C CA . VAL A 1 83 ? -11.472 3.537 8.239 1.00 96.81 83 VAL A CA 1
ATOM 615 C C . VAL A 1 83 ? -11.193 2.482 9.308 1.00 96.81 83 VAL A C 1
ATOM 617 O O . VAL A 1 83 ? -12.032 2.287 10.183 1.00 96.81 83 VAL A O 1
ATOM 620 N N . ALA A 1 84 ? -10.023 1.834 9.292 1.00 97.06 84 ALA A N 1
ATOM 621 C CA . ALA A 1 84 ? -9.719 0.787 10.266 1.00 97.06 84 ALA A CA 1
ATOM 622 C C . ALA A 1 84 ? -9.612 1.361 11.689 1.00 97.06 84 ALA A C 1
ATOM 624 O O . ALA A 1 84 ? -10.286 0.879 12.597 1.00 97.06 84 ALA A O 1
ATOM 625 N N . GLY A 1 85 ? -8.847 2.440 11.882 1.00 97.12 85 GLY A N 1
ATOM 626 C CA . GLY A 1 85 ? -8.765 3.107 13.184 1.00 97.12 85 GLY A CA 1
ATOM 627 C C . GLY A 1 85 ? -10.121 3.630 13.648 1.00 97.12 85 GLY A C 1
ATOM 628 O O . GLY A 1 85 ? -10.492 3.425 14.797 1.00 97.12 85 GLY A O 1
ATOM 629 N N . ALA A 1 86 ? -10.917 4.219 12.750 1.00 97.38 86 ALA A N 1
ATOM 630 C CA . ALA A 1 86 ? -12.259 4.687 13.094 1.00 97.38 86 ALA A CA 1
ATOM 631 C C . ALA A 1 86 ? -13.178 3.555 13.593 1.00 97.38 86 ALA A C 1
ATOM 633 O O . ALA A 1 86 ? -13.913 3.757 14.557 1.00 97.38 86 ALA A O 1
ATOM 634 N N . ARG A 1 87 ? -13.119 2.364 12.980 1.00 97.69 87 ARG A N 1
ATOM 635 C CA . ARG A 1 87 ? -13.889 1.187 13.422 1.00 97.69 87 ARG A CA 1
ATOM 636 C C . ARG A 1 87 ? -13.467 0.720 14.814 1.00 97.69 87 ARG A C 1
ATOM 638 O O . ARG A 1 87 ? -14.319 0.478 15.665 1.00 97.69 87 ARG A O 1
ATOM 645 N N . VAL A 1 88 ? -12.160 0.645 15.069 1.00 97.19 88 VAL A N 1
ATOM 646 C CA . VAL A 1 88 ? -11.638 0.268 16.395 1.00 97.19 88 VAL A CA 1
ATOM 647 C C . VAL A 1 88 ? -12.021 1.299 17.453 1.00 97.19 88 VAL A C 1
ATOM 649 O O . VAL A 1 88 ? -12.506 0.928 18.517 1.00 97.19 88 VAL A O 1
ATOM 652 N N . TRP A 1 89 ? -11.910 2.590 17.135 1.00 96.50 89 TRP A N 1
ATOM 653 C CA . TRP A 1 89 ? -12.346 3.682 18.010 1.00 96.50 89 TRP A CA 1
ATOM 654 C C . TRP A 1 89 ? -13.842 3.604 18.358 1.00 96.50 89 TRP A C 1
ATOM 656 O O . TRP A 1 89 ? -14.264 3.993 19.443 1.00 96.50 89 TRP A O 1
ATOM 666 N N . GLN A 1 90 ? -14.668 3.081 17.449 1.00 96.69 90 GLN A N 1
ATOM 667 C CA . GLN A 1 90 ? -16.100 2.852 17.674 1.00 96.69 90 GLN A CA 1
ATOM 668 C C . GLN A 1 90 ? -16.401 1.578 18.485 1.00 96.69 90 GLN A C 1
ATOM 670 O O . GLN A 1 90 ? -17.569 1.259 18.710 1.00 96.69 90 GLN A O 1
ATOM 675 N N . GLY A 1 91 ? -15.371 0.867 18.950 1.00 95.50 91 GLY A N 1
ATOM 676 C CA . GLY A 1 91 ? -15.489 -0.312 19.805 1.00 95.50 91 GLY A CA 1
ATOM 677 C C . GLY A 1 91 ? -15.475 -1.646 19.059 1.00 95.50 91 GLY A C 1
ATOM 678 O O . GLY A 1 91 ? -15.739 -2.683 19.672 1.00 95.50 91 GLY A O 1
ATOM 679 N N . GLU A 1 92 ? -15.175 -1.666 17.755 1.00 97.38 92 GLU A N 1
ATOM 680 C CA . GLU A 1 92 ? -14.940 -2.931 17.058 1.00 97.38 92 GLU A CA 1
ATOM 681 C C . GLU A 1 92 ? -13.631 -3.590 17.516 1.00 97.38 92 GLU A C 1
ATOM 683 O O . GLU A 1 92 ? -12.631 -2.937 17.812 1.00 97.38 92 GLU A O 1
ATOM 688 N N . LEU A 1 93 ? -13.619 -4.924 17.543 1.00 95.75 93 LEU A N 1
ATOM 689 C CA . LEU A 1 93 ? -12.459 -5.690 17.991 1.00 95.75 93 LEU A CA 1
ATOM 690 C C . LEU A 1 93 ? -11.285 -5.520 17.017 1.00 95.75 93 LEU A C 1
ATOM 692 O O . LEU A 1 93 ? -11.409 -5.847 15.835 1.00 95.75 93 LEU A O 1
ATOM 696 N N . CYS A 1 94 ? -10.125 -5.105 17.537 1.00 95.56 94 CYS A N 1
ATOM 697 C CA . CYS A 1 94 ? -8.921 -4.829 16.745 1.00 95.56 94 CYS A CA 1
ATOM 698 C C . CYS A 1 94 ? -8.572 -5.961 15.761 1.00 95.56 94 CYS A C 1
ATOM 700 O O . CYS A 1 94 ? -8.396 -5.713 14.572 1.00 95.56 94 CYS A O 1
ATOM 702 N N . TYR A 1 95 ? -8.578 -7.225 16.203 1.00 95.00 95 TYR A N 1
ATOM 703 C CA . TYR A 1 95 ? -8.242 -8.360 15.332 1.00 95.00 95 TYR A CA 1
ATOM 704 C C . TYR A 1 95 ? -9.253 -8.590 14.192 1.00 95.00 95 TYR A C 1
ATOM 706 O O . TYR A 1 95 ? -8.877 -9.090 13.131 1.00 95.00 95 TYR A O 1
ATOM 714 N N . VAL A 1 96 ? -10.533 -8.246 14.394 1.00 96.25 96 VAL A N 1
ATOM 715 C CA . VAL A 1 96 ? -11.564 -8.337 13.347 1.00 96.25 96 VAL A CA 1
ATOM 716 C C . VAL A 1 96 ? -11.290 -7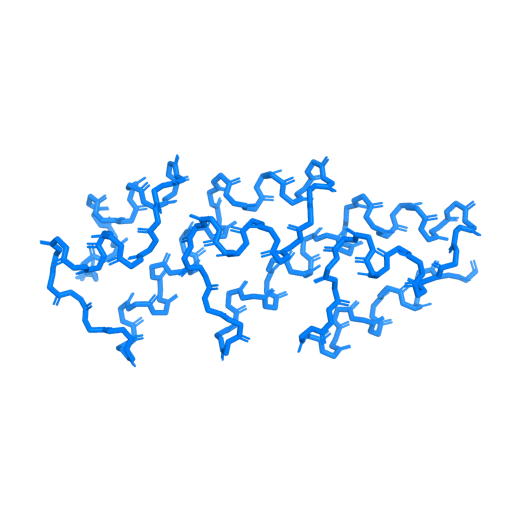.271 12.298 1.00 96.25 96 VAL A C 1
ATOM 718 O O . VAL A 1 96 ? -11.189 -7.589 11.115 1.00 96.25 96 VAL A O 1
ATOM 721 N N . VAL A 1 97 ? -11.076 -6.033 12.742 1.00 97.19 97 VAL A N 1
ATOM 722 C CA . VAL A 1 97 ? -10.772 -4.905 11.860 1.00 97.19 97 VAL A CA 1
ATOM 723 C C . VAL A 1 97 ? -9.464 -5.139 11.095 1.00 97.19 97 VAL A C 1
ATOM 725 O O . VAL A 1 97 ? -9.440 -4.984 9.875 1.00 97.19 97 VAL A O 1
ATOM 728 N N . ALA A 1 98 ? -8.398 -5.579 11.770 1.00 96.38 98 ALA A N 1
ATOM 729 C CA . ALA A 1 98 ? -7.111 -5.888 11.150 1.00 96.38 98 ALA A CA 1
ATOM 730 C C . ALA A 1 98 ? -7.254 -6.947 10.049 1.00 96.38 98 ALA A C 1
ATOM 732 O O . ALA A 1 98 ? -6.745 -6.774 8.942 1.00 96.38 98 ALA A O 1
ATOM 733 N N . ARG A 1 99 ? -8.011 -8.019 10.312 1.00 96.50 99 ARG A N 1
ATOM 734 C CA . ARG A 1 99 ? -8.289 -9.063 9.319 1.00 96.50 99 ARG A CA 1
ATOM 735 C C . ARG A 1 99 ? -9.071 -8.516 8.125 1.00 96.50 99 ARG A C 1
ATOM 737 O O . ARG A 1 99 ? -8.685 -8.783 6.988 1.00 96.50 99 ARG A O 1
ATOM 744 N N . ASP A 1 100 ? -10.145 -7.772 8.371 1.00 97.12 100 ASP A N 1
ATOM 745 C CA . ASP A 1 100 ? -11.024 -7.254 7.319 1.00 97.12 100 ASP A CA 1
ATOM 746 C C . ASP A 1 100 ? -10.280 -6.255 6.411 1.00 97.12 100 ASP A C 1
ATOM 748 O O . ASP A 1 100 ? -10.390 -6.311 5.184 1.00 97.12 100 ASP A O 1
ATOM 752 N N . HIS A 1 101 ? -9.446 -5.394 6.999 1.00 97.12 101 HIS A N 1
ATOM 753 C CA . HIS A 1 101 ? -8.627 -4.427 6.265 1.00 97.12 101 HIS A CA 1
ATOM 754 C C . HIS A 1 101 ? -7.280 -4.992 5.793 1.00 97.12 101 HIS A C 1
ATOM 756 O O . HIS A 1 101 ? -6.562 -4.317 5.065 1.00 97.12 101 HIS A O 1
ATOM 762 N N . GLY A 1 102 ? -6.942 -6.242 6.119 1.00 95.88 102 GLY A N 1
ATOM 763 C CA . GLY A 1 102 ? -5.701 -6.884 5.684 1.00 95.88 102 GLY A CA 1
ATOM 764 C C . GLY A 1 102 ? -4.428 -6.262 6.269 1.00 95.88 102 GLY A C 1
ATOM 765 O O . GLY A 1 102 ? -3.424 -6.207 5.563 1.00 95.88 102 GLY A O 1
ATOM 766 N N . ILE A 1 103 ? -4.480 -5.801 7.519 1.00 95.31 103 ILE A N 1
ATOM 767 C CA . ILE A 1 103 ? -3.352 -5.250 8.280 1.00 95.31 103 ILE A CA 1
ATOM 768 C C . ILE A 1 103 ? -2.650 -6.413 8.985 1.00 95.31 103 ILE A C 1
ATOM 770 O O . ILE A 1 103 ? -3.219 -7.031 9.884 1.00 95.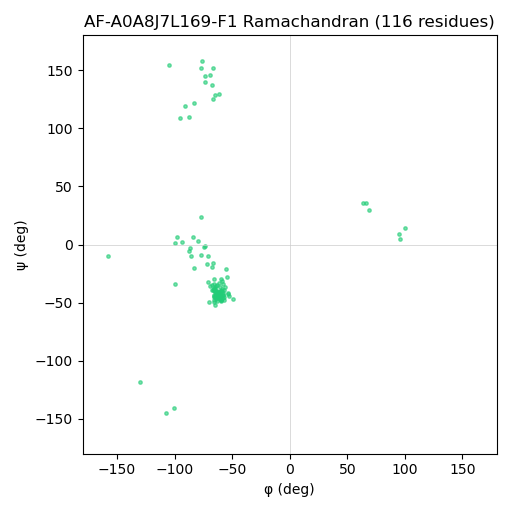31 103 ILE A O 1
ATOM 774 N N . SER A 1 104 ? -1.444 -6.765 8.543 1.00 91.44 104 SER A N 1
ATOM 775 C CA . SER A 1 104 ? -0.690 -7.873 9.148 1.00 91.44 104 SER A CA 1
ATOM 776 C C . SER A 1 104 ? 0.822 -7.834 8.923 1.00 91.44 104 SER A C 1
ATOM 778 O O . SER A 1 104 ? 1.525 -8.667 9.488 1.00 91.44 104 SER A O 1
ATOM 780 N N . HIS A 1 105 ? 1.332 -6.953 8.061 1.00 81.75 105 HIS A N 1
ATOM 781 C CA . HIS A 1 105 ? 2.734 -6.981 7.627 1.00 81.75 105 HIS A CA 1
ATOM 782 C C . HIS A 1 105 ? 3.594 -5.965 8.375 1.00 81.75 105 HIS A C 1
ATOM 784 O O . HIS A 1 105 ? 4.763 -6.223 8.653 1.00 81.75 105 HIS A O 1
ATOM 790 N N . CYS A 1 106 ? 3.025 -4.816 8.719 1.00 87.00 106 CYS A N 1
ATOM 791 C CA . CYS A 1 106 ? 3.678 -3.766 9.469 1.00 87.00 106 CYS A CA 1
ATOM 792 C C . CYS A 1 106 ? 3.332 -3.912 10.948 1.00 87.00 106 CYS A C 1
ATOM 794 O O . CYS A 1 106 ? 2.205 -3.648 11.368 1.00 87.00 106 CYS A O 1
ATOM 796 N N . HIS A 1 107 ? 4.327 -4.322 11.737 1.00 87.50 107 HIS A N 1
ATOM 797 C CA . HIS A 1 107 ? 4.198 -4.414 13.190 1.00 87.50 107 HIS A CA 1
ATOM 798 C C . HIS A 1 107 ? 3.718 -3.086 13.794 1.00 87.50 107 HIS A C 1
ATOM 800 O O . HIS A 1 107 ? 2.820 -3.086 14.630 1.00 87.50 107 HIS A O 1
ATOM 806 N N . ASP A 1 108 ? 4.249 -1.963 13.305 1.00 90.75 108 ASP A N 1
ATOM 807 C CA . ASP A 1 108 ? 3.862 -0.628 13.767 1.00 90.75 108 ASP A CA 1
ATOM 808 C C . ASP A 1 108 ? 2.398 -0.314 13.437 1.00 90.75 108 ASP A C 1
ATOM 810 O O . ASP A 1 108 ? 1.694 0.219 14.281 1.00 90.75 108 ASP A O 1
ATOM 814 N N . ALA A 1 109 ? 1.897 -0.715 12.262 1.00 92.19 109 ALA A N 1
ATOM 815 C CA . ALA A 1 109 ? 0.493 -0.500 11.908 1.00 92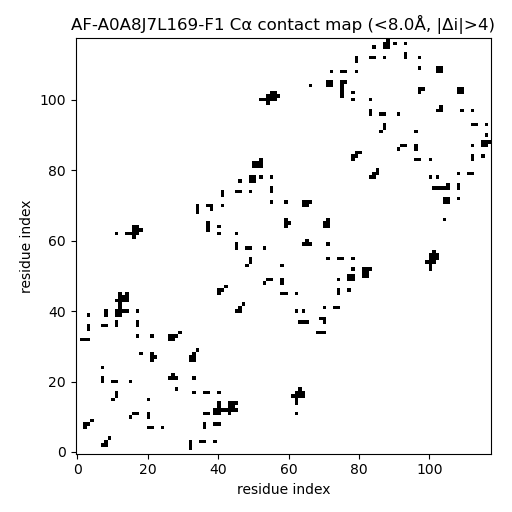.19 109 ALA A CA 1
ATOM 816 C C . ALA A 1 109 ? -0.453 -1.299 12.820 1.00 92.19 109 ALA A C 1
ATOM 818 O O . ALA A 1 109 ? -1.487 -0.785 13.242 1.00 92.19 109 ALA A O 1
ATOM 819 N N . MET A 1 110 ? -0.103 -2.547 13.150 1.00 92.75 110 MET A N 1
ATOM 820 C CA . MET A 1 110 ? -0.892 -3.343 14.095 1.00 92.75 110 MET A CA 1
ATOM 821 C C . MET A 1 110 ? -0.848 -2.737 15.501 1.00 92.75 110 MET A C 1
ATOM 823 O O . MET A 1 110 ? -1.889 -2.601 16.138 1.00 92.75 110 MET A O 1
ATOM 8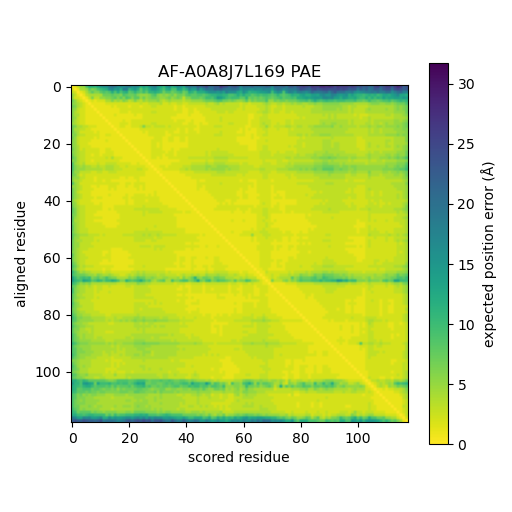27 N N . HIS A 1 111 ? 0.337 -2.328 15.958 1.00 93.12 111 HIS A N 1
ATOM 828 C CA . HIS A 1 111 ? 0.500 -1.674 17.251 1.00 93.12 111 HIS A CA 1
ATOM 829 C C . HIS A 1 111 ? -0.311 -0.375 17.334 1.00 93.12 111 HIS A C 1
ATOM 831 O O . HIS A 1 111 ? -1.071 -0.183 18.279 1.00 93.12 111 HIS A O 1
ATOM 837 N N . ASP A 1 112 ? -0.225 0.481 16.316 1.00 94.00 112 ASP A N 1
ATOM 838 C CA . ASP A 1 112 ? -0.996 1.721 16.234 1.00 94.00 112 ASP A CA 1
ATOM 839 C C . ASP A 1 112 ? -2.504 1.439 16.264 1.00 94.00 112 ASP A C 1
ATOM 841 O O . ASP A 1 112 ? -3.246 2.146 16.941 1.00 94.00 112 ASP A O 1
ATOM 845 N N . LEU A 1 113 ? -2.969 0.385 15.582 1.00 93.06 113 LEU A N 1
ATOM 846 C CA . LEU A 1 113 ? -4.377 -0.013 15.595 1.00 93.06 113 LEU A CA 1
ATOM 847 C C . LEU A 1 113 ? -4.839 -0.464 16.991 1.00 93.06 113 LEU A C 1
ATOM 849 O O . LEU A 1 113 ? -5.938 -0.112 17.415 1.00 93.06 113 LEU A O 1
ATOM 853 N N . GLU A 1 114 ? -4.010 -1.208 17.723 1.00 92.94 114 GLU A N 1
ATOM 854 C CA . GLU A 1 114 ? -4.282 -1.606 19.111 1.00 92.94 114 GLU A CA 1
ATOM 855 C C . GLU A 1 114 ? -4.326 -0.400 20.056 1.00 92.94 114 GLU A C 1
ATOM 857 O O . GLU A 1 114 ? -5.184 -0.336 20.936 1.00 92.94 114 GLU A O 1
ATOM 862 N N . MET A 1 115 ? -3.462 0.590 19.829 1.00 93.06 115 MET A N 1
ATOM 863 C CA . MET A 1 115 ? -3.416 1.830 20.607 1.00 93.06 115 MET A CA 1
ATOM 864 C C . MET A 1 115 ? -4.609 2.765 20.355 1.00 93.06 115 MET A C 1
ATOM 866 O O . MET A 1 115 ? -4.773 3.735 21.090 1.00 93.06 115 MET A O 1
ATOM 870 N N . VAL A 1 116 ? -5.451 2.498 19.351 1.00 90.88 116 VAL A N 1
ATOM 871 C CA . VAL A 1 116 ? -6.705 3.238 19.114 1.00 90.88 116 VAL A CA 1
ATOM 872 C C . VAL A 1 116 ? -7.860 2.717 19.983 1.00 90.88 116 VAL A C 1
ATOM 874 O O . VAL A 1 116 ? -8.819 3.447 20.213 1.00 90.88 116 VAL A O 1
ATOM 877 N N . ALA A 1 117 ? -7.783 1.488 20.500 1.00 79.06 117 ALA A N 1
ATOM 878 C CA . ALA A 1 117 ? -8.878 0.808 21.208 1.00 79.06 117 ALA A CA 1
ATOM 879 C C . ALA A 1 117 ? -9.113 1.268 22.671 1.00 79.06 117 ALA A C 1
ATOM 881 O O . ALA A 1 117 ? -9.622 0.481 23.472 1.00 79.06 117 ALA A O 1
ATOM 882 N N . VAL A 1 118 ? -8.697 2.489 23.033 1.00 63.66 118 VAL A N 1
ATOM 883 C CA . VAL A 1 118 ? -8.609 3.003 24.421 1.00 63.66 118 VAL A CA 1
ATOM 884 C C . VAL A 1 118 ? -9.944 3.499 24.963 1.00 63.66 118 VAL A C 1
ATOM 886 O O . VAL A 1 118 ? -10.620 4.276 24.254 1.00 63.66 118 VAL A O 1
#

Radius of gyration: 14.68 Å; Cα contacts (8 Å, |Δi|>4): 193; chains: 1; bounding box: 32×21×44 Å

Mean predicted aligned error: 3.41 Å

Secondary structure (DSSP, 8-state):
--GGGTHHHHHHHTT--HHHHHHHTT--TTSHHHHHHHHHHHHTHHHHHHHTT--HHHHHHHHT--TTSHHHHHHHHHHIIIIIHHHHHTT--HHHHHHHHT--S-HHHHHHHHTT--

pLDDT: mean 93.82, std 7.17, range [53.12, 98.44]

Sequence (118 aa):
MLAVDGESGSRVCAGECCYVVADIYGIESDSFAFNELQKRTVMGLAGERVRNGESCRLVAREHGISPLFMAMCALENIAVKTVAGARVWQGELCYVVARDHGISHCHDAMHDLEMVAV

Foldseek 3Di:
DAPCVDDLLVCLLQPAALVVSCVVVVNDCPDPSSLVSLLSNCVHDLVVCLLVPAALVVSCVSNNNDLVGCSSVSSLLSNCVHVLLVCLLVPDDLVVSCVRNVPDRHPVSSVSSVVSND

Solvent-accessible surface area (backbone atoms only — not comparable to full-atom values): 6028 Å² total; per-residue (Å²): 134,59,76,46,76,43,68,60,20,54,43,19,22,74,46,41,31,37,59,62,48,25,61,78,71,70,46,53,85,87,37,72,63,38,54,52,33,33,41,37,19,39,74,22,45,47,32,52,44,19,47,75,50,43,29,33,54,60,44,27,62,65,34,47,44,52,83,91,42,71,42,40,40,53,37,32,38,41,22,33,77,32,44,43,26,53,43,19,58,72,69,45,58,51,72,58,46,29,59,67,34,42,50,80,82,34,69,66,37,53,50,54,35,56,70,41,60,117

Nearest PDB structures (foldseek):
  9ftz-assembly1_S  TM=2.059E-01  e=5.439E+00  Mycolicibacterium smegmatis